Protein AF-A0A6L3V126-F1 (afdb_monomer)

Secondary structure (DSSP, 8-state):
-B---EETTEEEETTEEE--GGGHHHHHT--SSS-SS--B-GGGSTT-SSBPPTTEE----SSTTT--SHHHH-PEEGGG----SS---S-GGG------

Solvent-accessible surface area (backbone atoms only — not comparable to full-atom values): 6366 Å² total; per-residue (Å²): 98,57,35,52,40,34,52,90,65,37,43,21,57,64,81,38,81,50,89,63,76,88,38,51,66,57,57,72,66,53,91,61,95,68,72,64,44,75,64,45,46,35,49,82,21,69,58,60,30,66,42,64,5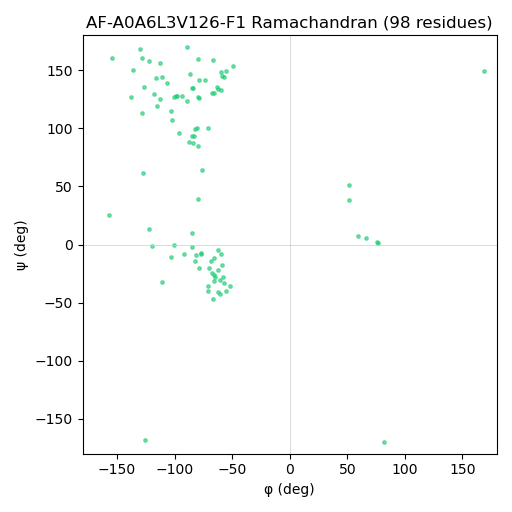8,88,70,42,42,79,51,78,46,80,57,52,84,79,46,92,26,20,72,74,74,16,60,43,51,55,89,74,62,89,69,77,85,83,66,86,69,82,77,69,88,71,76,74,82,82,75,131

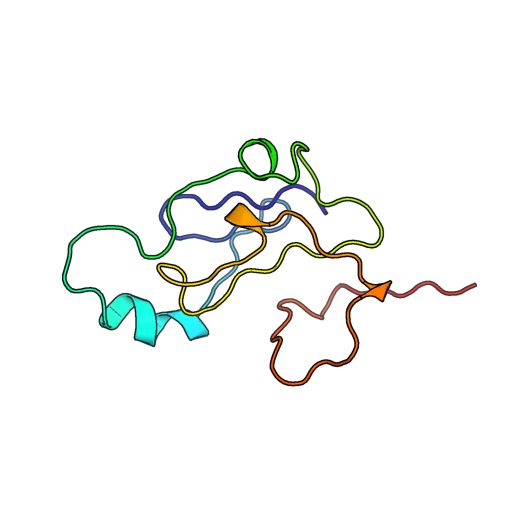Nearest PDB structures (foldseek):
  4nv4-assembly1_A  TM=9.324E-01  e=3.634E-08  Bacillus anthracis str. Ames
  4me8-assembly1_A  TM=9.451E-01  e=1.027E-07  Enterococcus faecalis V583
  4k8w-assembly1_A-2  TM=6.414E-01  e=5.076E-02  Streptococcus pyogenes
  4n31-assembly1_A  TM=6.558E-01  e=6.167E-02  Streptococcus pyogenes
  4n31-assembly1_B  TM=6.389E-01  e=5.779E-02  Streptococcus pyogenes

InterPro domains:
  IPR000223 Peptidase S26A, signal peptidase I [PTHR43390] (7-96)
  IPR000223 Peptidase S26A, signal peptidase I [TIGR02227] (6-92)
  IPR019533 Peptidase S26 [PF10502] (4-90)
  IPR019533 Peptidase S26 [cd06530] (57-83)
  IPR019758 Peptidase S26A, signal peptidase I, conserved site [PS00761] (57-70)
  IPR036286 LexA/Signal peptidase-like superfamily [SSF51306] (7-98)

Foldseek 3Di:
DFKWWDDPNWTADPNRTDDDVVLPVVVVPDPDPDHQADTDILCQAPQVDRDQDPQWDFDADSSNVPDPGCSHVNTHGPVPCPDVPDDPDPPPPPPDPPDD

Radius of gyration: 14.07 Å; Cα contacts (8 Å, |Δi|>4): 133; chains: 1; bounding box: 32×27×43 Å

Mean predicted aligned error: 8.79 Å

Structure (mmCIF, N/CA/C/O backbone):
data_AF-A0A6L3V126-F1
#
_entry.id   AF-A0A6L3V126-F1
#
loop_
_atom_site.group_PDB
_atom_site.id
_atom_site.type_symbol
_atom_site.label_atom_id
_atom_site.label_alt_id
_atom_site.label_comp_id
_atom_site.label_asym_id
_atom_site.label_entity_id
_atom_site.label_seq_id
_atom_site.pdbx_PDB_ins_code
_atom_site.Cartn_x
_atom_site.Cartn_y
_atom_site.Cartn_z
_atom_site.occupancy
_atom_site.B_iso_or_equiv
_atom_site.auth_seq_id
_atom_site.auth_comp_id
_atom_site.auth_asym_id
_atom_site.auth_atom_id
_atom_site.pdbx_PDB_model_num
ATOM 1 N N . MET A 1 1 ? -0.759 -2.905 13.334 1.00 45.53 1 MET A N 1
ATOM 2 C CA . MET A 1 1 ? 0.468 -3.190 12.555 1.00 45.53 1 MET A 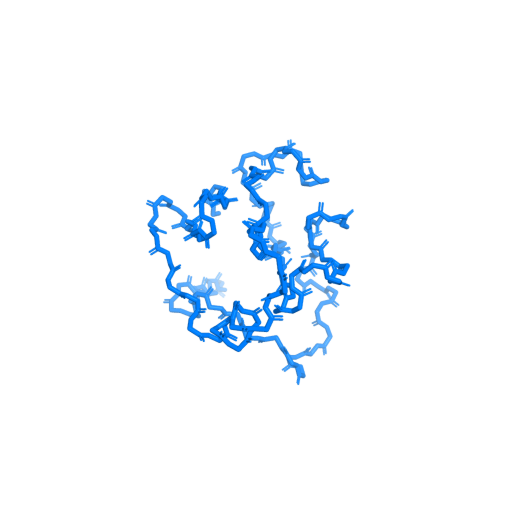CA 1
ATOM 3 C C . MET A 1 1 ? 1.292 -1.916 12.500 1.00 45.53 1 MET A C 1
ATOM 5 O O . MET A 1 1 ? 0.728 -0.880 12.169 1.00 45.53 1 MET A O 1
ATOM 9 N N . LEU A 1 2 ? 2.566 -1.976 12.900 1.00 39.94 2 LEU A N 1
ATOM 10 C CA . LEU A 1 2 ? 3.546 -0.904 12.693 1.00 39.94 2 LEU A CA 1
ATOM 11 C C . LEU A 1 2 ? 3.635 -0.603 11.192 1.00 39.94 2 LEU A C 1
ATOM 13 O O . LEU A 1 2 ? 3.467 -1.517 10.383 1.00 39.94 2 LEU A O 1
ATOM 17 N N . GLY A 1 3 ? 3.827 0.672 10.854 1.00 51.34 3 GLY A N 1
ATOM 18 C CA . GLY A 1 3 ? 3.647 1.198 9.508 1.00 51.34 3 GLY A CA 1
ATOM 19 C C . GLY A 1 3 ? 4.342 0.410 8.412 1.00 51.34 3 GLY A C 1
ATOM 20 O O . GLY A 1 3 ? 5.343 -0.268 8.643 1.00 51.34 3 GLY A O 1
ATOM 21 N N . ILE A 1 4 ? 3.771 0.513 7.217 1.00 63.00 4 ILE A N 1
ATOM 22 C CA . ILE A 1 4 ? 4.310 -0.069 5.998 1.00 63.00 4 ILE A CA 1
ATOM 23 C C . ILE A 1 4 ? 5.106 1.025 5.277 1.00 63.00 4 ILE A C 1
ATOM 25 O O . ILE A 1 4 ? 4.485 1.851 4.604 1.00 63.00 4 ILE A O 1
ATOM 29 N N . PRO A 1 5 ? 6.441 1.117 5.440 1.00 62.41 5 PRO A N 1
ATOM 30 C CA . PRO A 1 5 ? 7.243 1.934 4.554 1.00 62.41 5 PRO A CA 1
ATOM 31 C C . PRO A 1 5 ? 7.613 1.127 3.309 1.00 62.41 5 PRO A C 1
ATOM 33 O O . PRO A 1 5 ? 8.052 -0.021 3.407 1.00 62.41 5 PRO A O 1
ATOM 36 N N . HIS A 1 6 ? 7.472 1.751 2.144 1.00 67.19 6 HIS A N 1
ATOM 37 C CA . HIS A 1 6 ? 8.205 1.327 0.957 1.00 67.19 6 HIS A CA 1
ATOM 38 C C . HIS A 1 6 ? 9.482 2.149 0.871 1.00 67.19 6 HIS A C 1
ATOM 40 O O . HIS A 1 6 ? 9.440 3.380 0.939 1.00 67.19 6 HIS A O 1
ATOM 46 N N . LYS A 1 7 ? 10.615 1.468 0.728 1.00 70.56 7 LYS A N 1
ATOM 47 C CA . LYS A 1 7 ? 11.906 2.102 0.475 1.00 70.56 7 LYS A CA 1
ATOM 48 C C . LYS A 1 7 ? 12.649 1.288 -0.569 1.00 70.56 7 LYS A C 1
ATOM 50 O O . LYS A 1 7 ? 12.804 0.087 -0.384 1.00 70.56 7 LYS A O 1
ATOM 55 N N . ASP A 1 8 ? 13.090 1.950 -1.636 1.00 75.88 8 ASP A N 1
ATOM 56 C CA . ASP A 1 8 ? 13.868 1.335 -2.718 1.00 75.88 8 ASP A CA 1
ATOM 57 C C . ASP A 1 8 ? 13.177 0.066 -3.265 1.00 75.88 8 ASP A C 1
ATOM 59 O O . ASP A 1 8 ? 13.755 -1.016 -3.286 1.00 75.88 8 ASP A O 1
ATOM 63 N N . ASP A 1 9 ? 11.885 0.186 -3.608 1.00 78.62 9 ASP A N 1
ATOM 64 C CA . ASP A 1 9 ? 11.006 -0.909 -4.067 1.00 78.62 9 ASP A CA 1
ATOM 65 C C . ASP A 1 9 ? 10.807 -2.083 -3.089 1.00 78.62 9 ASP A C 1
ATOM 67 O O . ASP A 1 9 ? 10.122 -3.051 -3.403 1.00 78.62 9 ASP A O 1
ATOM 71 N N . THR A 1 10 ? 11.307 -1.976 -1.858 1.00 78.62 10 THR A N 1
ATOM 72 C CA . THR A 1 10 ? 11.148 -3.010 -0.831 1.00 78.62 10 THR A CA 1
ATOM 73 C C . THR A 1 10 ? 9.993 -2.674 0.102 1.00 78.62 10 THR A C 1
ATOM 75 O O . THR A 1 10 ? 9.941 -1.580 0.674 1.00 78.62 10 THR A O 1
ATOM 78 N N . LEU A 1 11 ? 9.076 -3.628 0.271 1.00 80.81 11 LEU A N 1
ATOM 79 C CA . LEU A 1 11 ? 7.989 -3.567 1.241 1.00 80.81 11 LEU A CA 1
ATOM 80 C C . LEU A 1 11 ? 8.514 -3.937 2.630 1.00 80.81 11 LEU A C 1
ATOM 82 O O . LEU A 1 11 ? 9.074 -5.015 2.812 1.00 80.81 11 LEU A O 1
ATOM 86 N N . TYR A 1 12 ? 8.286 -3.095 3.635 1.00 74.81 12 TYR A N 1
ATOM 87 C CA . TYR A 1 12 ? 8.570 -3.445 5.027 1.00 74.81 12 TYR A CA 1
ATOM 88 C C . TYR A 1 12 ? 7.269 -3.557 5.821 1.00 74.81 12 TYR A C 1
ATOM 90 O O . TYR A 1 12 ? 6.494 -2.611 5.884 1.00 74.81 12 TYR A O 1
ATOM 98 N N . ILE A 1 13 ? 7.042 -4.691 6.485 1.00 74.81 13 ILE A N 1
ATOM 99 C CA . ILE A 1 13 ? 5.888 -4.911 7.369 1.00 74.81 13 ILE A CA 1
ATOM 100 C C . ILE A 1 13 ? 6.413 -5.089 8.790 1.00 74.81 13 ILE A C 1
ATOM 102 O O . ILE A 1 13 ? 7.203 -5.995 9.062 1.00 74.81 13 ILE A O 1
ATOM 106 N N . ASN A 1 14 ? 6.003 -4.214 9.714 1.00 67.00 14 ASN A N 1
ATOM 107 C CA . ASN A 1 14 ? 6.511 -4.195 11.091 1.00 67.00 14 ASN A CA 1
ATOM 108 C C . ASN A 1 14 ? 8.057 -4.170 11.171 1.00 67.00 14 ASN A C 1
ATOM 110 O O . ASN A 1 14 ? 8.657 -4.842 12.011 1.00 67.00 14 ASN A O 1
ATOM 114 N N . GLY A 1 15 ? 8.705 -3.431 10.263 1.00 68.06 15 GLY A N 1
ATOM 115 C CA . GLY A 1 15 ? 10.167 -3.315 10.188 1.00 68.06 15 GLY A CA 1
ATOM 116 C C . GLY A 1 15 ? 10.892 -4.514 9.564 1.00 68.06 15 GLY A C 1
ATOM 117 O O . GLY A 1 15 ? 12.117 -4.493 9.474 1.00 68.06 15 GLY A O 1
ATOM 118 N N . LYS A 1 16 ? 10.172 -5.546 9.109 1.00 73.06 16 LYS A N 1
ATOM 119 C CA . LYS A 1 16 ? 10.748 -6.684 8.382 1.00 73.06 16 LYS A CA 1
ATOM 120 C C . LYS A 1 16 ? 10.548 -6.494 6.887 1.00 73.06 16 LYS A C 1
ATOM 122 O O . LYS A 1 16 ? 9.418 -6.276 6.460 1.00 73.06 16 LYS A O 1
ATOM 127 N N . ALA A 1 17 ? 11.627 -6.597 6.113 1.00 79.44 17 ALA A N 1
ATOM 128 C CA . ALA A 1 17 ? 11.529 -6.651 4.659 1.00 79.44 17 ALA A CA 1
ATOM 129 C C . ALA A 1 17 ? 10.681 -7.864 4.254 1.00 79.44 17 ALA A C 1
ATOM 131 O O . ALA A 1 17 ? 10.866 -8.962 4.789 1.00 79.44 17 ALA A O 1
ATOM 132 N N . ASN A 1 18 ? 9.742 -7.645 3.345 1.00 79.69 18 ASN A N 1
ATOM 133 C CA . ASN A 1 18 ? 8.848 -8.652 2.814 1.00 79.69 18 ASN A CA 1
ATOM 134 C C . ASN A 1 18 ? 9.084 -8.777 1.311 1.00 79.69 18 ASN A C 1
ATOM 136 O O . ASN A 1 18 ? 9.074 -7.778 0.597 1.00 79.69 18 ASN A 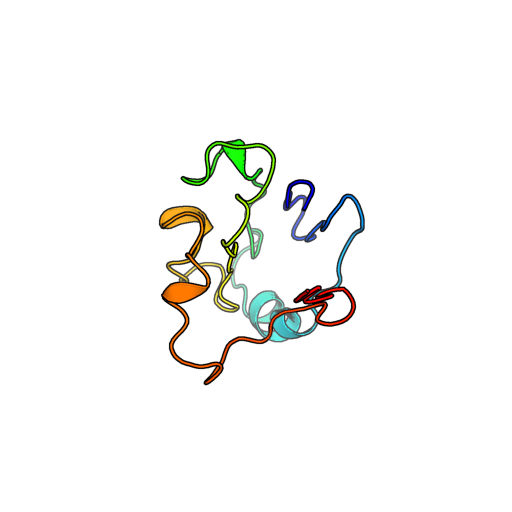O 1
ATOM 140 N N . ASP A 1 19 ? 9.280 -10.010 0.861 1.00 82.56 19 ASP A N 1
ATOM 141 C CA . ASP A 1 19 ? 9.480 -10.315 -0.549 1.00 82.56 19 ASP A CA 1
ATOM 142 C C . ASP A 1 19 ? 8.140 -10.326 -1.304 1.00 82.56 19 ASP A C 1
ATOM 144 O O . ASP A 1 19 ? 7.121 -10.787 -0.776 1.00 82.56 19 ASP A O 1
ATOM 148 N N . GLU A 1 20 ? 8.144 -9.812 -2.532 1.00 81.38 20 GLU A N 1
ATOM 149 C CA . GLU A 1 20 ? 6.959 -9.651 -3.383 1.00 81.38 20 GLU A CA 1
ATOM 150 C C . GLU A 1 20 ? 7.184 -10.293 -4.770 1.00 81.38 20 GLU A C 1
ATOM 152 O O . GLU A 1 20 ? 7.130 -9.601 -5.788 1.00 81.38 20 GLU A O 1
ATOM 157 N N . PRO A 1 21 ? 7.417 -11.620 -4.857 1.00 84.38 21 PRO A N 1
ATOM 158 C CA . PRO A 1 21 ? 7.793 -12.289 -6.111 1.00 84.38 21 PRO A CA 1
ATOM 159 C C . PRO A 1 21 ? 6.714 -12.197 -7.204 1.00 84.38 21 PRO A C 1
ATOM 161 O O . PRO A 1 21 ? 7.009 -12.281 -8.391 1.00 84.38 21 PRO A O 1
ATOM 164 N N . TYR A 1 22 ? 5.452 -11.960 -6.830 1.00 80.62 22 TYR A N 1
ATOM 165 C CA . TYR A 1 22 ? 4.357 -11.705 -7.775 1.00 80.62 22 TYR A CA 1
ATOM 166 C C . TYR A 1 22 ? 4.518 -10.390 -8.563 1.00 80.62 22 TYR A C 1
ATOM 168 O O . TYR A 1 22 ? 3.802 -10.170 -9.537 1.00 80.62 22 TYR A O 1
ATOM 176 N N . LEU A 1 23 ? 5.457 -9.520 -8.178 1.00 84.50 23 LEU A N 1
ATOM 177 C CA . LEU A 1 23 ? 5.760 -8.283 -8.896 1.00 84.50 23 LEU A CA 1
ATOM 178 C C . LEU A 1 23 ? 6.859 -8.428 -9.946 1.00 84.50 23 LEU A C 1
ATOM 180 O O . LEU A 1 23 ? 7.068 -7.480 -10.701 1.00 84.50 23 LEU A O 1
ATOM 184 N N . GLU A 1 24 ? 7.552 -9.568 -10.028 1.00 85.56 24 GLU A N 1
ATOM 185 C CA . GLU A 1 24 ? 8.669 -9.751 -10.967 1.00 85.56 24 GLU A CA 1
ATOM 186 C C . GLU A 1 24 ? 8.256 -9.465 -12.418 1.00 85.56 24 GLU A C 1
ATOM 188 O O . GLU A 1 24 ? 8.987 -8.807 -13.158 1.00 85.56 24 GLU A O 1
ATOM 193 N N . GLU A 1 25 ? 7.057 -9.888 -12.829 1.00 86.81 25 GLU A N 1
ATOM 194 C CA . GLU A 1 25 ? 6.521 -9.592 -14.164 1.00 86.81 25 GLU A CA 1
ATOM 195 C C . GLU A 1 25 ? 6.377 -8.079 -14.399 1.00 86.81 25 GLU A C 1
ATOM 197 O O . GLU A 1 25 ? 6.759 -7.563 -15.452 1.00 86.81 25 GLU A O 1
ATOM 202 N N . TYR A 1 26 ? 5.884 -7.348 -13.398 1.00 85.62 26 TYR A N 1
ATOM 203 C CA . TYR A 1 26 ? 5.694 -5.901 -13.470 1.00 85.62 26 TYR A CA 1
ATOM 204 C C . TYR A 1 26 ? 7.022 -5.141 -13.451 1.00 85.62 26 TYR A C 1
ATOM 206 O O . TYR A 1 26 ? 7.150 -4.132 -14.143 1.00 85.62 26 TYR A O 1
ATOM 214 N N . GLN A 1 27 ? 8.013 -5.633 -12.703 1.00 85.00 27 GLN A N 1
ATOM 215 C CA . GLN A 1 27 ? 9.373 -5.088 -12.679 1.00 85.00 27 GLN A CA 1
ATOM 216 C C . GLN A 1 27 ? 10.072 -5.289 -14.030 1.00 85.00 27 GLN A C 1
ATOM 218 O O . GLN A 1 27 ? 10.616 -4.340 -14.593 1.00 85.00 27 GLN A O 1
ATOM 223 N N . ASN A 1 28 ? 9.992 -6.494 -14.599 1.00 86.69 28 ASN A N 1
ATOM 224 C CA . ASN A 1 28 ? 10.565 -6.808 -15.911 1.00 86.69 28 ASN A CA 1
ATOM 225 C C . ASN A 1 28 ? 9.874 -6.049 -17.057 1.00 86.69 28 ASN A C 1
ATOM 227 O O . ASN A 1 28 ? 10.480 -5.809 -18.102 1.00 86.69 28 ASN A O 1
ATOM 231 N N . GLY A 1 29 ? 8.609 -5.665 -16.873 1.00 85.81 29 GLY A N 1
ATOM 232 C CA . GLY A 1 29 ? 7.836 -4.878 -17.833 1.00 85.81 29 GLY A CA 1
ATOM 233 C C . GLY A 1 29 ? 8.165 -3.379 -17.859 1.00 85.81 29 GLY A C 1
ATOM 234 O O . GLY A 1 29 ? 7.651 -2.666 -18.731 1.00 85.81 29 GLY A O 1
ATOM 235 N N . LEU A 1 30 ? 8.993 -2.878 -16.935 1.00 86.19 30 LEU A N 1
ATOM 236 C CA . LEU A 1 30 ? 9.362 -1.465 -16.881 1.00 86.19 30 LEU A CA 1
ATOM 237 C C . LEU A 1 30 ? 10.190 -1.062 -18.107 1.00 86.19 30 LEU A C 1
ATOM 239 O O . LEU A 1 30 ? 11.177 -1.695 -18.470 1.00 86.19 30 LEU A O 1
ATOM 243 N N . ARG A 1 31 ? 9.781 0.033 -18.755 1.00 89.00 31 ARG A N 1
ATOM 244 C CA . ARG A 1 31 ? 10.470 0.600 -19.931 1.00 89.00 31 ARG A CA 1
ATOM 245 C C . ARG A 1 31 ? 11.353 1.798 -19.594 1.00 89.00 31 ARG A C 1
ATOM 247 O O . ARG A 1 31 ? 11.969 2.380 -20.483 1.00 89.00 31 ARG A O 1
ATOM 254 N N . ASP A 1 32 ? 11.378 2.179 -18.327 1.00 89.62 32 ASP A N 1
ATOM 255 C CA . ASP A 1 32 ? 12.148 3.291 -17.792 1.00 89.62 32 ASP A CA 1
ATOM 256 C C . ASP A 1 32 ? 12.937 2.841 -16.558 1.00 89.62 32 ASP A C 1
ATOM 258 O O . ASP A 1 32 ? 12.723 1.752 -16.033 1.00 89.62 32 ASP A O 1
ATOM 262 N N . ALA A 1 33 ? 13.867 3.687 -16.114 1.00 84.06 33 ALA A N 1
ATOM 263 C CA . ALA A 1 33 ? 14.714 3.428 -14.950 1.00 84.06 33 ALA A CA 1
ATOM 264 C C . ALA A 1 33 ? 14.053 3.814 -13.608 1.00 84.06 33 ALA A C 1
ATOM 266 O O . ALA A 1 33 ? 14.741 3.896 -12.591 1.00 84.06 33 ALA A O 1
ATOM 267 N N . GLY A 1 34 ? 12.756 4.136 -13.600 1.00 84.38 34 GLY A N 1
ATOM 268 C CA . GLY A 1 34 ? 12.034 4.501 -12.383 1.00 84.38 34 GLY A CA 1
ATOM 269 C C . GLY A 1 34 ? 11.636 3.273 -11.556 1.00 84.38 34 GLY A C 1
ATOM 270 O O . GLY A 1 34 ? 11.515 2.180 -12.107 1.00 84.38 34 GLY A O 1
ATOM 271 N N . PRO A 1 35 ? 11.354 3.437 -10.252 1.00 87.06 35 PRO A N 1
ATOM 272 C CA . PRO A 1 35 ? 10.898 2.333 -9.409 1.00 87.06 35 PRO A CA 1
ATOM 273 C C . PRO A 1 35 ? 9.502 1.839 -9.820 1.00 87.06 35 PRO A C 1
ATOM 275 O O . PRO A 1 35 ? 8.717 2.569 -10.444 1.00 87.06 35 PRO A O 1
ATOM 278 N N . LEU A 1 36 ? 9.155 0.605 -9.459 1.00 86.44 36 LEU A N 1
ATOM 279 C CA . LEU A 1 36 ? 7.788 0.098 -9.626 1.00 86.44 36 LEU A CA 1
ATOM 280 C C . LEU A 1 36 ? 6.835 0.771 -8.618 1.00 86.44 36 LEU A C 1
ATOM 282 O O . LEU A 1 36 ? 5.709 1.150 -8.960 1.00 86.44 36 LEU A O 1
ATOM 286 N N . THR A 1 37 ? 7.318 0.963 -7.394 1.00 85.94 37 THR A N 1
ATOM 287 C CA . THR A 1 37 ? 6.651 1.566 -6.243 1.00 85.94 37 THR A CA 1
ATOM 288 C C . THR A 1 37 ? 7.539 2.669 -5.666 1.00 85.94 37 THR A C 1
ATOM 290 O O . THR A 1 37 ? 8.601 2.422 -5.102 1.00 85.9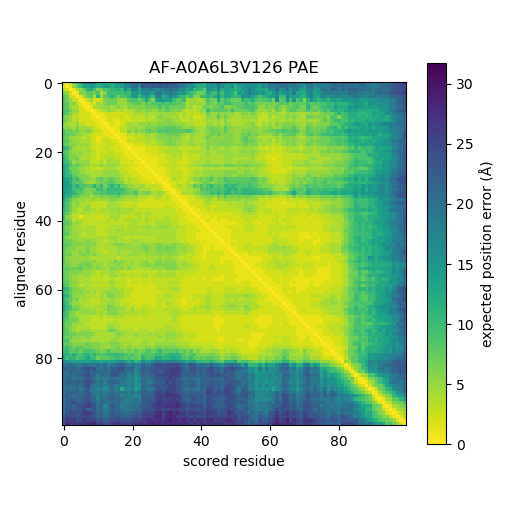4 37 THR A O 1
ATOM 293 N N . ASN A 1 38 ? 7.088 3.920 -5.767 1.00 86.00 38 ASN A N 1
ATOM 294 C CA . ASN A 1 38 ? 7.774 5.035 -5.111 1.00 86.00 38 ASN A CA 1
ATOM 295 C C . ASN A 1 38 ? 7.830 4.829 -3.593 1.00 86.00 38 ASN A C 1
ATOM 297 O O . ASN A 1 38 ? 6.894 4.282 -3.012 1.00 86.00 38 ASN A O 1
ATOM 301 N N . SER A 1 39 ? 8.888 5.323 -2.953 1.00 86.69 39 SER A N 1
ATOM 302 C CA . SER A 1 39 ? 8.999 5.299 -1.495 1.00 86.69 39 SER A CA 1
ATOM 303 C C . SER A 1 39 ? 7.896 6.138 -0.845 1.00 86.69 39 SER A C 1
ATOM 305 O O . SER A 1 39 ? 7.628 7.256 -1.287 1.00 86.69 39 SER A O 1
ATOM 307 N N . PHE A 1 40 ? 7.268 5.606 0.203 1.00 86.19 40 PHE A N 1
ATOM 308 C CA . PHE A 1 40 ? 6.266 6.313 1.003 1.00 86.19 40 PHE A CA 1
ATOM 309 C C . PHE A 1 40 ? 6.194 5.744 2.420 1.00 86.19 40 PHE A C 1
ATOM 311 O O . PHE A 1 40 ? 6.577 4.600 2.679 1.00 86.19 40 PHE A O 1
ATOM 318 N N . THR A 1 41 ? 5.636 6.539 3.323 1.00 88.19 41 THR A N 1
ATOM 319 C CA . THR A 1 41 ? 5.189 6.148 4.662 1.00 88.19 41 THR A CA 1
ATOM 320 C C . THR A 1 41 ? 3.667 6.236 4.751 1.00 88.19 41 THR A C 1
ATOM 322 O O . THR A 1 41 ? 3.037 7.006 4.029 1.00 88.19 41 THR A O 1
ATOM 325 N N . LEU A 1 42 ? 3.042 5.495 5.673 1.00 86.81 42 LEU A N 1
ATOM 326 C CA . LEU A 1 42 ? 1.584 5.567 5.859 1.00 86.81 42 LEU A CA 1
ATOM 327 C C . LEU A 1 42 ? 1.087 6.990 6.160 1.00 86.81 42 LEU A C 1
ATOM 329 O O . LEU A 1 42 ? 0.005 7.366 5.710 1.00 86.81 42 LEU A O 1
ATOM 333 N N . LYS A 1 43 ? 1.891 7.800 6.852 1.00 89.88 43 LYS A N 1
ATOM 334 C CA . LYS A 1 43 ? 1.560 9.186 7.197 1.00 89.88 43 LYS A CA 1
ATOM 335 C C . LYS A 1 43 ? 1.435 10.109 5.981 1.00 89.88 43 LYS A C 1
ATOM 337 O O . LYS A 1 43 ? 0.695 11.084 6.042 1.00 89.88 43 LYS A O 1
ATOM 342 N N . GLU A 1 44 ? 2.140 9.802 4.895 1.00 89.50 44 GLU A N 1
ATOM 343 C CA . GLU A 1 44 ? 2.077 10.550 3.629 1.00 89.50 44 GLU A CA 1
ATOM 344 C C . GLU A 1 44 ? 0.880 10.136 2.764 1.00 89.50 44 GLU A C 1
ATOM 346 O O . GLU A 1 44 ? 0.524 10.829 1.813 1.00 89.50 44 GLU A O 1
ATOM 351 N N . THR A 1 45 ? 0.244 9.012 3.093 1.00 90.38 45 THR A N 1
ATOM 352 C CA . THR A 1 45 ? -0.983 8.550 2.440 1.00 90.38 45 THR A CA 1
ATOM 353 C C . THR A 1 45 ? -2.219 9.124 3.146 1.00 90.38 45 THR A C 1
ATOM 355 O O . THR A 1 45 ? -2.110 9.620 4.272 1.00 90.38 45 THR A O 1
ATOM 358 N N . PRO A 1 46 ? -3.430 8.982 2.574 1.00 94.19 46 PRO A N 1
ATOM 359 C CA . PRO A 1 46 ? -4.671 9.378 3.246 1.00 94.19 46 PRO A CA 1
ATOM 360 C C . PRO A 1 46 ? -4.944 8.662 4.578 1.00 94.19 46 PRO A C 1
ATOM 362 O O . PRO A 1 46 ? -5.876 9.037 5.283 1.00 94.19 46 PRO A O 1
ATOM 365 N N . VAL A 1 47 ? -4.157 7.640 4.940 1.00 91.25 47 VAL A N 1
ATOM 366 C CA . VAL A 1 47 ? -4.180 7.046 6.284 1.00 91.25 47 VAL A CA 1
ATOM 367 C C . VAL A 1 47 ? -3.778 8.073 7.348 1.00 91.25 47 VAL A C 1
ATOM 369 O O . VAL A 1 47 ? -4.385 8.107 8.413 1.00 91.25 47 VAL A O 1
ATOM 372 N N . GLY A 1 48 ? -2.774 8.915 7.077 1.00 91.00 48 GLY A N 1
ATOM 373 C CA . GLY A 1 48 ? -2.375 10.019 7.959 1.00 91.00 48 GLY A CA 1
ATOM 374 C C . GLY A 1 48 ? -1.789 9.613 9.320 1.00 91.00 48 GLY A C 1
ATOM 375 O O . GLY A 1 48 ? -1.508 10.479 10.149 1.00 91.00 48 GLY A O 1
ATOM 376 N N . SER A 1 49 ? -1.577 8.318 9.566 1.00 88.50 49 SER A N 1
ATOM 377 C CA . SER A 1 49 ? -1.034 7.770 10.813 1.00 88.50 49 SER A CA 1
ATOM 378 C C . SER A 1 49 ? 0.146 6.835 10.566 1.00 88.50 49 SER A C 1
ATOM 380 O O . SER A 1 49 ? 0.319 6.290 9.482 1.00 88.50 49 SER A O 1
ATOM 382 N N . GLU A 1 50 ? 0.953 6.614 11.605 1.00 86.19 50 GLU A N 1
ATOM 383 C CA . GLU A 1 50 ? 2.107 5.697 11.571 1.00 86.19 50 GLU A CA 1
ATOM 384 C C . GLU A 1 50 ? 1.699 4.218 11.461 1.00 86.19 50 GLU A C 1
ATOM 386 O O . GLU A 1 50 ? 2.528 3.351 11.201 1.00 86.19 50 GLU A O 1
ATOM 391 N N . VAL A 1 51 ? 0.424 3.909 11.700 1.00 83.75 51 VAL A N 1
ATOM 392 C CA . VAL A 1 51 ? -0.132 2.553 11.716 1.00 83.75 51 VAL A CA 1
ATOM 393 C C . VAL A 1 51 ? -1.455 2.522 10.972 1.00 83.75 51 VAL A C 1
ATOM 395 O O . VAL A 1 51 ? -2.193 3.507 10.980 1.00 83.75 51 VAL A O 1
ATOM 398 N N . VAL A 1 52 ? -1.778 1.380 10.366 1.00 84.38 52 VAL A N 1
ATOM 399 C CA . VAL A 1 52 ? -3.121 1.143 9.823 1.00 84.38 52 VAL A CA 1
ATOM 400 C C . VAL A 1 52 ? -4.106 1.062 10.997 1.00 84.38 52 VAL A C 1
ATOM 402 O O . VAL A 1 52 ? -3.817 0.324 11.949 1.00 84.38 52 VAL A O 1
ATOM 405 N N . PRO A 1 53 ? -5.236 1.797 10.963 1.00 86.00 53 PRO A N 1
ATOM 406 C CA . PRO A 1 53 ? -6.252 1.727 12.005 1.00 86.00 53 PRO A CA 1
ATOM 407 C C . PRO A 1 53 ? -6.754 0.301 12.236 1.00 86.00 53 PRO A C 1
ATOM 409 O O . PRO A 1 53 ? -6.815 -0.516 11.315 1.00 86.00 53 PRO A O 1
ATOM 412 N N . GLU A 1 54 ? -7.153 0.006 13.470 1.00 84.94 54 GLU A N 1
ATOM 413 C CA . GLU A 1 54 ? -7.793 -1.268 13.784 1.00 84.94 54 GLU A CA 1
ATOM 414 C C . GLU A 1 54 ? -9.073 -1.444 12.949 1.00 84.94 54 GLU A C 1
ATOM 416 O O . GLU A 1 54 ? -9.753 -0.475 12.601 1.00 84.94 54 GLU A O 1
ATOM 421 N N . GLY A 1 55 ? -9.374 -2.680 12.551 1.00 81.88 55 GLY A N 1
ATOM 422 C CA . GLY A 1 55 ? -10.526 -2.953 11.690 1.00 81.88 55 GLY A CA 1
ATOM 423 C C . GLY A 1 55 ? -10.331 -2.573 10.217 1.00 81.88 55 GLY A C 1
ATOM 424 O O . GLY A 1 55 ? -11.266 -2.736 9.437 1.00 81.88 55 GLY A O 1
ATOM 425 N N . HIS A 1 56 ? -9.154 -2.077 9.817 1.00 85.56 56 HIS A N 1
ATOM 426 C CA . HIS A 1 56 ? -8.876 -1.640 8.449 1.00 85.56 56 HIS A CA 1
ATOM 427 C C . HIS A 1 56 ? -7.688 -2.377 7.823 1.00 85.56 56 HIS A C 1
ATOM 429 O O . HIS A 1 56 ? -6.806 -2.896 8.506 1.00 85.56 56 HIS A O 1
ATOM 435 N N . LEU A 1 57 ? -7.661 -2.382 6.493 1.00 83.12 57 LEU A N 1
ATOM 436 C CA . LEU A 1 57 ? -6.605 -2.932 5.657 1.00 83.12 57 LEU A CA 1
ATOM 437 C C . LEU A 1 57 ? -5.950 -1.813 4.854 1.00 83.12 57 LEU A C 1
ATOM 439 O O . LEU A 1 57 ? -6.623 -0.905 4.365 1.00 83.12 57 LEU A O 1
ATOM 443 N N . PHE A 1 58 ? -4.638 -1.912 4.676 1.00 86.06 58 PHE A N 1
ATOM 444 C CA . PHE A 1 58 ? -3.921 -1.142 3.671 1.00 86.06 58 PHE A CA 1
ATOM 445 C C . PHE A 1 58 ? -3.626 -2.075 2.503 1.00 86.06 58 PHE A C 1
ATOM 447 O O . PHE A 1 58 ? -2.924 -3.070 2.675 1.00 86.06 58 PHE A O 1
ATOM 454 N N . VAL A 1 59 ? -4.212 -1.791 1.346 1.00 84.56 59 VAL A N 1
ATOM 455 C CA . VAL A 1 59 ?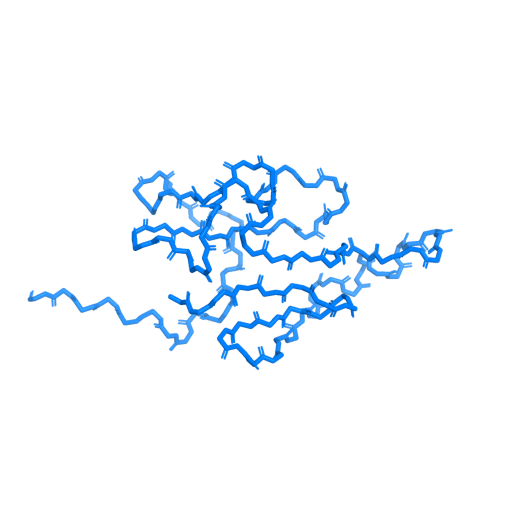 -4.130 -2.651 0.164 1.00 84.56 59 VAL A CA 1
ATOM 456 C C . VAL A 1 59 ? -3.300 -1.976 -0.918 1.00 84.56 59 VAL A C 1
ATOM 458 O O . VAL A 1 59 ? -3.351 -0.757 -1.080 1.00 84.56 59 VAL A O 1
ATOM 461 N N . LEU A 1 60 ? -2.539 -2.778 -1.656 1.00 85.50 60 LEU A N 1
ATOM 462 C CA . LEU A 1 60 ? -1.757 -2.367 -2.817 1.00 85.50 60 LEU A CA 1
ATOM 463 C C . LEU A 1 60 ? -2.137 -3.272 -3.985 1.00 85.50 60 LEU A C 1
ATOM 465 O O . LEU A 1 60 ? -2.254 -4.481 -3.804 1.00 85.50 60 LEU A O 1
ATOM 469 N N . GLY A 1 61 ? -2.337 -2.696 -5.167 1.00 83.88 61 GLY A N 1
ATOM 470 C CA . GLY A 1 61 ? -2.537 -3.484 -6.382 1.00 83.88 61 GLY A CA 1
ATOM 471 C C . GLY A 1 61 ? -1.206 -3.842 -7.033 1.00 83.88 61 GLY A C 1
ATOM 472 O O . GLY A 1 61 ? -0.266 -3.046 -7.007 1.00 83.88 61 GLY A O 1
ATOM 473 N N . ASP A 1 62 ? -1.129 -5.013 -7.662 1.00 85.12 62 ASP A N 1
ATOM 474 C CA . ASP A 1 62 ? 0.103 -5.499 -8.303 1.00 85.12 62 ASP A CA 1
ATOM 475 C C . ASP A 1 62 ? 0.521 -4.636 -9.496 1.00 85.12 62 ASP A C 1
ATOM 477 O O . ASP A 1 62 ? 1.705 -4.385 -9.715 1.00 85.12 62 ASP A O 1
ATOM 481 N N . ASN A 1 63 ? -0.452 -4.049 -10.202 1.00 85.50 63 ASN A N 1
ATOM 482 C CA . ASN A 1 63 ? -0.189 -3.017 -11.200 1.00 85.50 63 ASN A CA 1
ATOM 483 C C . ASN A 1 63 ? 0.124 -1.664 -10.527 1.00 85.50 63 ASN A C 1
ATOM 485 O O . ASN A 1 63 ? -0.624 -0.690 -10.651 1.00 85.50 63 ASN A O 1
ATOM 489 N N . ARG A 1 64 ? 1.231 -1.611 -9.777 1.00 89.25 64 ARG A N 1
ATOM 490 C CA . ARG A 1 64 ? 1.591 -0.537 -8.832 1.00 89.25 64 ARG A CA 1
ATOM 491 C C . ARG A 1 64 ? 1.530 0.864 -9.424 1.00 89.25 64 ARG A C 1
ATOM 493 O O . ARG A 1 64 ? 1.146 1.796 -8.720 1.00 89.25 64 ARG A O 1
ATOM 500 N N . ARG A 1 65 ? 1.888 1.048 -10.693 1.00 88.75 65 ARG A N 1
ATOM 501 C CA . ARG A 1 65 ? 1.881 2.374 -11.338 1.00 88.75 65 ARG A CA 1
ATOM 502 C C . ARG A 1 65 ? 0.488 2.837 -11.780 1.00 88.75 65 ARG A C 1
ATOM 504 O O . ARG A 1 65 ? 0.280 4.037 -11.942 1.00 88.75 65 ARG A O 1
ATOM 511 N N . HIS A 1 66 ? -0.463 1.916 -11.933 1.00 87.38 66 HIS A N 1
ATOM 512 C CA . HIS A 1 66 ? -1.815 2.193 -12.437 1.00 87.38 66 HIS A CA 1
ATOM 513 C C . HIS A 1 66 ? -2.938 1.853 -11.445 1.00 87.38 66 HIS A C 1
ATOM 515 O O . HIS A 1 66 ? -4.109 2.060 -11.750 1.00 87.38 66 HIS A O 1
ATOM 521 N N . SER A 1 67 ? -2.594 1.328 -10.273 1.00 85.38 67 SER A N 1
ATOM 522 C CA . SER A 1 67 ? -3.544 0.924 -9.245 1.00 85.38 67 SER A CA 1
ATOM 523 C C . SER A 1 67 ? -4.062 2.122 -8.438 1.00 85.38 67 SER A C 1
ATOM 525 O O . SER A 1 67 ? -3.281 2.878 -7.854 1.00 85.38 67 SER A O 1
ATOM 527 N N . GLU A 1 68 ? -5.387 2.261 -8.372 1.00 88.44 68 GLU A N 1
ATOM 528 C CA . GLU A 1 68 ? -6.086 3.095 -7.388 1.00 88.44 68 GLU A CA 1
ATOM 529 C C . GLU A 1 68 ? -6.256 2.292 -6.093 1.00 88.44 68 GLU A C 1
ATOM 531 O O . GLU A 1 68 ? -7.252 1.599 -5.892 1.00 88.44 68 GLU A O 1
ATOM 536 N N . ASP A 1 69 ? -5.250 2.350 -5.224 1.00 88.75 69 ASP A N 1
ATOM 537 C CA . ASP A 1 69 ? -5.206 1.594 -3.971 1.00 88.75 69 ASP A CA 1
ATOM 538 C C . ASP A 1 69 ? -4.967 2.496 -2.754 1.00 88.75 69 ASP A C 1
ATOM 540 O O . ASP A 1 69 ? -5.089 3.723 -2.841 1.00 88.75 69 ASP A O 1
ATOM 544 N N . SER A 1 70 ? -4.667 1.912 -1.588 1.00 89.81 70 SER A N 1
ATOM 545 C CA . SER A 1 70 ? -4.623 2.639 -0.315 1.00 89.81 70 SER A CA 1
ATOM 546 C C . SER A 1 70 ? -3.624 3.797 -0.276 1.00 89.81 70 SER A C 1
ATOM 548 O O . SER A 1 70 ? -3.794 4.700 0.544 1.00 89.81 70 SER A O 1
ATOM 550 N N . ARG A 1 71 ? -2.652 3.851 -1.199 1.00 90.31 71 ARG A N 1
ATOM 551 C CA . ARG A 1 71 ? -1.781 5.026 -1.380 1.00 90.31 71 ARG A CA 1
ATOM 552 C C . ARG A 1 71 ? -2.566 6.291 -1.746 1.00 90.31 71 ARG A C 1
ATOM 554 O O . ARG A 1 71 ? -2.139 7.382 -1.385 1.00 90.31 71 ARG A O 1
ATOM 561 N N . ARG A 1 72 ? -3.697 6.151 -2.448 1.00 90.50 72 ARG A N 1
ATOM 562 C CA . ARG A 1 72 ? -4.559 7.252 -2.923 1.00 90.50 72 ARG A CA 1
ATOM 563 C C . ARG A 1 72 ? -5.912 7.317 -2.223 1.00 90.50 72 ARG A C 1
ATOM 565 O O . ARG A 1 72 ? -6.430 8.414 -2.040 1.00 90.50 72 ARG A O 1
ATOM 572 N N . ILE A 1 73 ? -6.472 6.173 -1.824 1.00 90.50 73 ILE A N 1
ATOM 573 C CA . ILE A 1 73 ? -7.826 6.096 -1.238 1.00 90.50 73 ILE A CA 1
ATOM 574 C C . ILE A 1 73 ? -7.831 5.920 0.288 1.00 90.50 73 ILE A C 1
ATOM 576 O O . ILE A 1 73 ? -8.880 6.047 0.913 1.00 90.50 73 ILE A O 1
ATOM 580 N N . GLY A 1 74 ? -6.674 5.635 0.895 1.00 90.31 74 GLY A N 1
ATOM 581 C CA . GLY A 1 74 ? -6.551 5.354 2.325 1.00 90.31 74 GLY A CA 1
ATOM 582 C C . GLY A 1 74 ? -6.889 3.911 2.710 1.00 90.31 74 GLY A C 1
ATOM 583 O O . GLY A 1 74 ? -7.010 3.017 1.868 1.00 90.31 74 GLY A O 1
ATOM 584 N N . ALA A 1 75 ? -6.992 3.667 4.015 1.00 89.69 75 ALA A N 1
ATOM 585 C CA . ALA A 1 75 ? -7.262 2.335 4.544 1.00 89.69 75 ALA A CA 1
ATOM 586 C C . ALA A 1 75 ? -8.727 1.920 4.313 1.00 89.69 75 ALA A C 1
ATOM 588 O O . ALA A 1 75 ? -9.655 2.718 4.451 1.00 89.69 75 ALA A O 1
ATOM 589 N N . VAL A 1 76 ? -8.941 0.648 3.990 1.00 84.75 76 VAL A N 1
ATOM 590 C CA . VAL A 1 76 ? -10.254 0.070 3.685 1.00 84.75 76 VAL A CA 1
ATOM 591 C C . VAL A 1 76 ? -10.774 -0.675 4.909 1.00 84.75 76 VAL A C 1
ATOM 593 O O . VAL A 1 76 ? -10.085 -1.541 5.434 1.00 84.75 76 VAL A O 1
ATOM 596 N N . SER A 1 77 ? -11.989 -0.364 5.367 1.00 86.69 77 SER A N 1
ATOM 597 C CA . SER A 1 77 ? -12.623 -1.112 6.465 1.00 86.69 77 SER A CA 1
ATOM 598 C C . SER A 1 77 ? -12.834 -2.578 6.076 1.00 86.69 77 SER A C 1
ATOM 600 O O . SER A 1 77 ? -13.358 -2.861 4.995 1.00 86.69 77 SER A O 1
ATOM 602 N N . MET A 1 78 ? -12.481 -3.501 6.975 1.00 81.62 78 MET A N 1
ATOM 603 C CA . MET A 1 78 ? -12.700 -4.940 6.794 1.00 81.62 78 MET A CA 1
ATOM 604 C C . MET A 1 78 ? -14.179 -5.284 6.578 1.00 81.62 78 MET A C 1
ATOM 606 O O . MET A 1 78 ? -14.484 -6.237 5.871 1.00 81.62 78 MET A O 1
ATOM 610 N N . GLU A 1 79 ? -15.107 -4.485 7.107 1.00 81.00 79 GLU A N 1
ATOM 611 C CA . GLU A 1 79 ? -16.553 -4.690 6.928 1.00 81.00 79 GLU A CA 1
ATOM 612 C C . GLU A 1 79 ? -17.014 -4.475 5.480 1.00 81.00 79 GLU A C 1
ATOM 614 O O . GLU A 1 79 ? -18.030 -5.022 5.056 1.00 81.00 79 GLU A O 1
ATOM 619 N N . LYS A 1 80 ? -16.268 -3.682 4.700 1.00 76.31 80 LYS A N 1
ATOM 620 C CA . LYS A 1 80 ? -16.558 -3.424 3.281 1.00 76.31 80 LYS A CA 1
ATOM 621 C C . LYS A 1 80 ? -15.988 -4.502 2.357 1.00 76.31 80 LYS A C 1
ATOM 623 O O . LYS A 1 80 ? -16.174 -4.425 1.144 1.00 76.31 80 LYS A O 1
ATOM 628 N N . VAL A 1 81 ? -15.287 -5.495 2.902 1.00 75.31 81 VAL A N 1
ATOM 629 C CA . VAL A 1 81 ? -14.690 -6.585 2.129 1.00 75.31 81 VAL A CA 1
ATOM 630 C C . VAL A 1 81 ? -15.750 -7.667 1.914 1.00 75.31 81 VAL A C 1
ATOM 632 O O . VAL A 1 81 ? -15.948 -8.544 2.746 1.00 75.31 81 VAL A O 1
ATOM 635 N N . VAL A 1 82 ? -16.458 -7.590 0.783 1.00 66.12 82 VAL A N 1
ATOM 636 C CA . VAL A 1 82 ? -17.599 -8.476 0.463 1.00 66.12 82 VAL A CA 1
ATOM 637 C C . VAL A 1 82 ? -17.155 -9.852 -0.087 1.00 66.12 82 VAL A C 1
ATOM 639 O O . VAL A 1 82 ? -17.968 -10.764 -0.200 1.00 66.12 82 VAL A O 1
ATOM 642 N N . GLY A 1 83 ? -15.863 -10.056 -0.388 1.00 58.97 83 GLY A N 1
ATOM 643 C CA . GLY A 1 83 ? -15.327 -11.355 -0.817 1.00 58.97 83 GLY A CA 1
ATOM 644 C C . GLY A 1 83 ? -13.895 -11.308 -1.368 1.00 58.97 83 GLY A C 1
ATOM 645 O O . GLY A 1 83 ? -13.469 -10.318 -1.957 1.00 58.97 83 GLY A O 1
ATOM 646 N N . THR A 1 84 ? -13.152 -12.401 -1.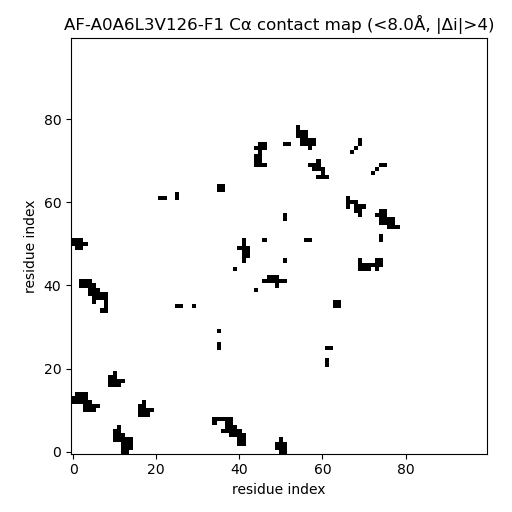174 1.00 54.53 84 THR A N 1
ATOM 647 C CA . THR A 1 84 ? -11.737 -12.645 -1.535 1.00 54.53 84 THR A CA 1
ATOM 648 C C . THR A 1 84 ? -11.541 -13.003 -3.009 1.00 54.53 84 THR A C 1
ATOM 650 O O . THR A 1 84 ? -10.756 -13.884 -3.343 1.00 54.53 84 THR A O 1
ATOM 653 N N . THR A 1 85 ? -12.264 -12.376 -3.933 1.00 48.12 85 THR A N 1
ATOM 654 C CA . THR A 1 85 ? -12.277 -12.911 -5.300 1.00 48.12 85 THR A CA 1
ATOM 655 C C . THR A 1 85 ? -10.948 -12.730 -6.036 1.00 48.12 85 THR A C 1
ATOM 657 O O . THR A 1 85 ? -10.721 -13.507 -6.947 1.00 48.12 85 THR A O 1
ATOM 660 N N . ASN A 1 86 ? -10.061 -11.801 -5.625 1.00 45.16 86 ASN A N 1
ATOM 661 C CA . ASN A 1 86 ? -8.705 -11.621 -6.193 1.00 45.16 86 ASN A CA 1
ATOM 662 C C . ASN A 1 86 ? -7.688 -10.922 -5.244 1.00 45.16 86 ASN A C 1
ATOM 664 O O . ASN A 1 86 ? -6.762 -10.272 -5.718 1.00 45.16 86 ASN A O 1
ATOM 668 N N . ILE A 1 87 ? -7.849 -10.981 -3.913 1.00 48.47 87 ILE A N 1
ATOM 669 C CA . ILE A 1 87 ? -6.913 -10.316 -2.976 1.00 48.47 87 ILE A CA 1
ATOM 670 C C . ILE A 1 87 ? -5.968 -11.358 -2.370 1.00 48.47 87 ILE A C 1
ATOM 672 O O . ILE A 1 87 ? -6.376 -12.142 -1.512 1.00 48.47 87 ILE A O 1
ATOM 676 N N . VAL A 1 88 ? -4.699 -11.352 -2.788 1.00 45.31 88 VAL A N 1
ATOM 677 C CA . VAL A 1 88 ? -3.627 -12.111 -2.127 1.00 45.31 88 VAL A CA 1
ATOM 678 C C . VAL A 1 88 ? -3.116 -11.280 -0.947 1.00 45.31 88 VAL A C 1
ATOM 680 O O . VAL A 1 88 ? -2.267 -10.410 -1.089 1.00 45.31 88 VAL A O 1
ATOM 683 N N . TYR A 1 89 ? -3.678 -11.514 0.239 1.00 47.56 89 TYR A N 1
ATOM 684 C CA . TYR A 1 89 ? -3.239 -10.860 1.474 1.00 47.56 89 TYR A CA 1
ATOM 685 C C . TYR A 1 89 ? -2.013 -11.595 2.041 1.00 47.56 89 TYR A C 1
ATOM 687 O O . TYR A 1 89 ? -2.160 -12.642 2.662 1.00 47.56 89 TYR A O 1
ATOM 695 N N . TYR A 1 90 ? -0.792 -11.098 1.821 1.00 49.94 90 TYR A N 1
ATOM 696 C CA . TYR A 1 90 ? 0.434 -11.697 2.375 1.00 49.94 90 TYR A CA 1
ATOM 697 C C . TYR A 1 90 ? 1.009 -10.843 3.528 1.00 49.94 90 TYR A C 1
ATOM 699 O O . TYR A 1 90 ? 1.025 -9.621 3.399 1.00 49.94 90 TYR A O 1
ATOM 707 N N . PRO A 1 91 ? 1.512 -11.426 4.643 1.00 48.34 91 PRO A N 1
ATOM 708 C CA . PRO A 1 91 ? 1.426 -12.824 5.059 1.00 48.34 91 PRO A CA 1
ATOM 709 C C . PRO A 1 91 ? 0.167 -13.111 5.906 1.00 48.34 91 PRO A C 1
ATOM 711 O O . PRO A 1 91 ? -0.018 -12.584 7.002 1.00 48.34 91 PRO A O 1
ATOM 714 N N . VAL A 1 92 ? -0.640 -14.078 5.456 1.00 50.31 92 VAL A N 1
ATOM 715 C CA . VAL A 1 92 ? -1.820 -14.637 6.159 1.00 50.31 92 VAL A CA 1
ATOM 716 C C . VAL A 1 92 ? -1.469 -15.332 7.496 1.00 50.31 92 VAL A C 1
ATOM 718 O O . VAL A 1 92 ? -2.355 -15.774 8.222 1.00 50.31 92 VAL A O 1
ATOM 721 N N . LYS A 1 93 ? -0.182 -15.466 7.855 1.00 44.56 93 LYS A N 1
A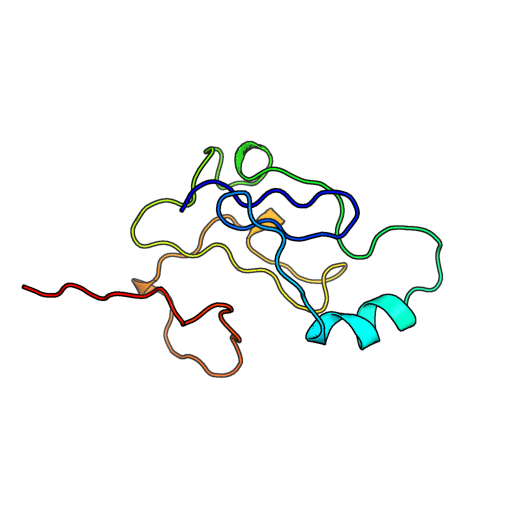TOM 722 C CA . LYS A 1 93 ? 0.265 -16.261 9.017 1.00 44.56 93 LYS A CA 1
ATOM 723 C C . LYS A 1 93 ? 0.053 -15.595 10.386 1.00 44.56 93 LYS A C 1
ATOM 725 O O . LYS A 1 93 ? 0.228 -16.270 11.395 1.00 44.56 93 LYS A O 1
ATOM 730 N N . GLU A 1 94 ? -0.351 -14.325 10.446 1.00 48.19 94 GLU A N 1
ATOM 731 C CA . GLU A 1 94 ? -0.533 -13.597 11.717 1.00 48.19 94 GLU A CA 1
ATOM 732 C C . GLU A 1 94 ? -1.945 -13.024 11.933 1.00 48.19 94 GLU A C 1
ATOM 734 O O . GLU A 1 94 ? -2.159 -12.256 12.871 1.00 48.19 94 GLU A O 1
ATOM 739 N N . ILE A 1 95 ? -2.951 -13.429 11.147 1.00 44.56 95 ILE A N 1
ATOM 740 C CA . ILE A 1 95 ? -4.344 -13.118 11.502 1.00 44.56 95 ILE A CA 1
ATOM 741 C C . ILE A 1 95 ? -4.804 -14.112 12.577 1.00 44.56 95 ILE A C 1
ATOM 743 O O . ILE A 1 95 ? -5.421 -15.137 12.293 1.00 44.56 95 ILE A O 1
ATOM 747 N N . LYS A 1 96 ? -4.514 -13.811 13.845 1.00 35.06 96 LYS A N 1
ATOM 748 C CA . LYS A 1 96 ? -5.288 -14.375 14.956 1.00 35.06 96 LYS A CA 1
ATOM 749 C C . LYS A 1 96 ? -6.570 -13.565 15.098 1.00 35.06 96 LYS A C 1
ATOM 751 O O . LYS A 1 96 ? -6.563 -12.498 15.702 1.00 35.06 96 LYS A O 1
ATOM 756 N N . ILE A 1 97 ? -7.676 -14.094 14.579 1.00 44.28 97 ILE A N 1
ATOM 757 C CA . ILE A 1 97 ? -9.004 -13.676 15.032 1.00 44.28 97 ILE A CA 1
ATOM 758 C C . ILE A 1 97 ? -9.164 -14.244 16.443 1.00 44.28 97 ILE A C 1
ATOM 760 O O . ILE A 1 97 ? -9.420 -15.434 16.611 1.00 44.28 97 ILE A O 1
ATOM 764 N N . ILE A 1 98 ? -8.962 -13.414 17.466 1.00 39.41 98 ILE A N 1
ATOM 765 C CA . ILE A 1 98 ? -9.389 -13.755 18.823 1.00 39.41 98 ILE A CA 1
ATOM 766 C C . ILE A 1 98 ? -10.834 -13.282 18.937 1.00 39.41 98 ILE A C 1
ATOM 768 O O . ILE A 1 98 ? -11.097 -12.141 19.306 1.00 39.41 98 ILE A O 1
ATOM 772 N N . SER A 1 99 ? -11.770 -14.151 18.564 1.00 41.53 99 SER A N 1
ATOM 773 C CA . SER A 1 99 ? -13.146 -14.003 19.030 1.00 41.53 99 SER A CA 1
ATOM 774 C C . SER A 1 99 ? -13.239 -14.649 20.410 1.00 41.53 99 SER A C 1
ATOM 776 O O . SER A 1 99 ? -12.667 -15.718 20.628 1.00 41.53 99 SER A O 1
ATOM 778 N N . LYS A 1 100 ? -13.895 -13.948 21.334 1.00 36.19 100 LYS A N 1
ATOM 779 C CA . LYS A 1 100 ? -14.168 -14.395 22.703 1.00 36.19 100 LYS A CA 1
ATOM 780 C C . LYS A 1 100 ? -14.992 -15.680 22.728 1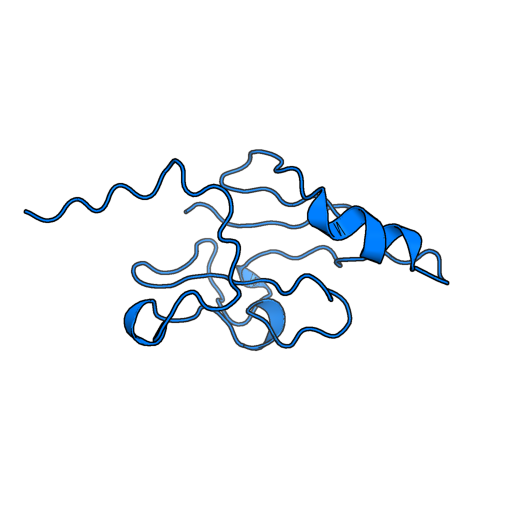.00 36.19 100 LYS A C 1
ATOM 782 O O . LYS A 1 100 ? -15.860 -15.820 21.838 1.00 36.19 100 LYS A O 1
#

pLDDT: mean 75.59, std 16.59, range [35.06, 94.19]

Organism: NCBI:txid1602942

Sequence (100 aa):
MLGIPHKDDTLYINGKANDEPYLEEYQNGLRDAGPLTNSFTLKETPVGSEVVPEGHLFVLGDNRRHSEDSRRIGAVSMEKVVGTTNIVYYPVKEIKIISK